Protein AF-A0A915YQA6-F1 (afdb_monomer_lite)

pLDDT: mean 93.84, std 4.45, range [71.19, 98.06]

Secondary structure (DSSP, 8-state):
-----HHHHHHHHHHHHHH-TT--EEEEES-GGG-EEEEE-HHHHHHH-HHHHHHHHTT-S-EETTEEEEEETTS-HHHHHHHHHHHHHS-----TT-HHHHHHHHHHHHHTT-HHHHTT-

Structure (mmCIF, N/CA/C/O backbone):
data_AF-A0A915YQA6-F1
#
_entry.id   AF-A0A915YQA6-F1
#
loop_
_atom_site.group_PDB
_atom_site.id
_atom_site.type_symbol
_atom_site.label_atom_id
_atom_site.label_alt_id
_atom_site.label_comp_id
_atom_site.label_asym_id
_atom_site.label_entity_id
_atom_site.label_seq_id
_atom_site.pdbx_PDB_ins_code
_atom_site.Cartn_x
_atom_site.Cartn_y
_atom_site.Cartn_z
_atom_site.occupancy
_atom_site.B_iso_or_equiv
_atom_site.auth_seq_id
_atom_site.auth_comp_id
_atom_site.auth_asym_id
_atom_site.auth_atom_id
_atom_site.pdbx_PDB_model_num
ATOM 1 N N . MET A 1 1 ? 32.734 -13.710 7.040 1.00 76.94 1 MET A N 1
ATOM 2 C CA . MET A 1 1 ? 32.091 -13.757 5.711 1.00 76.94 1 MET A CA 1
ATOM 3 C C . MET A 1 1 ? 30.591 -13.768 5.940 1.00 76.94 1 MET A C 1
ATOM 5 O O . MET A 1 1 ? 30.121 -14.625 6.676 1.00 76.94 1 MET A O 1
ATOM 9 N N . GLU A 1 2 ? 29.876 -12.783 5.409 1.00 90.75 2 GLU A N 1
ATOM 10 C CA . GLU A 1 2 ? 28.418 -12.673 5.537 1.00 90.75 2 GLU A CA 1
ATOM 11 C C . GLU A 1 2 ? 27.732 -13.578 4.501 1.00 90.75 2 GLU A C 1
ATOM 13 O O . GLU A 1 2 ? 28.167 -13.633 3.350 1.00 90.75 2 GLU A O 1
ATOM 18 N N . LYS A 1 3 ? 26.673 -14.291 4.901 1.00 94.50 3 LYS A N 1
ATOM 19 C CA . LYS A 1 3 ? 25.790 -15.035 3.990 1.00 94.50 3 LYS A CA 1
ATOM 20 C C . LYS A 1 3 ? 24.483 -14.261 3.843 1.00 94.50 3 LYS A C 1
ATOM 22 O O . LYS A 1 3 ? 23.914 -13.841 4.844 1.00 94.50 3 LYS A O 1
ATOM 27 N N . LYS A 1 4 ? 24.024 -14.078 2.606 1.00 95.19 4 LYS A N 1
ATOM 28 C CA . LYS A 1 4 ? 22.830 -13.291 2.271 1.00 95.19 4 LYS A CA 1
ATOM 29 C C . LYS A 1 4 ? 21.661 -14.225 1.961 1.00 95.19 4 LYS A C 1
ATOM 31 O O . LYS A 1 4 ? 21.805 -15.088 1.103 1.00 95.19 4 LYS A O 1
ATOM 36 N N . PHE A 1 5 ? 20.525 -14.001 2.619 1.00 95.06 5 PHE A N 1
ATOM 37 C CA . PHE A 1 5 ? 19.280 -14.777 2.482 1.00 95.06 5 PHE A CA 1
ATOM 38 C C . PHE A 1 5 ? 18.099 -13.871 2.093 1.00 95.06 5 PHE A C 1
ATOM 40 O O . PHE A 1 5 ? 16.986 -13.986 2.593 1.00 95.06 5 PHE A O 1
ATOM 47 N N . TRP A 1 6 ? 18.356 -12.882 1.233 1.00 94.12 6 TRP A N 1
ATOM 48 C CA . TRP A 1 6 ? 17.330 -11.931 0.794 1.00 94.12 6 TRP A CA 1
ATOM 49 C C . TRP A 1 6 ? 16.155 -12.580 0.055 1.00 94.12 6 TRP A C 1
ATOM 51 O O . TRP A 1 6 ? 15.027 -12.163 0.316 1.00 94.12 6 TRP A O 1
ATOM 61 N N . PRO A 1 7 ? 16.367 -13.579 -0.831 1.00 95.00 7 PRO A N 1
ATOM 62 C CA . PRO A 1 7 ? 15.257 -14.243 -1.506 1.00 95.00 7 PRO A CA 1
ATOM 63 C C . PRO A 1 7 ? 14.277 -14.899 -0.530 1.00 95.00 7 PRO A C 1
ATOM 65 O O . PRO A 1 7 ? 13.075 -14.791 -0.746 1.00 95.00 7 PRO A O 1
ATOM 68 N N . ASP A 1 8 ? 14.776 -15.503 0.553 1.00 96.56 8 ASP A N 1
ATOM 69 C CA . ASP A 1 8 ? 13.947 -16.147 1.577 1.00 96.56 8 ASP A CA 1
ATOM 70 C C . ASP A 1 8 ? 13.055 -15.120 2.293 1.00 96.56 8 ASP A C 1
ATOM 72 O O . ASP A 1 8 ? 11.842 -15.287 2.356 1.00 96.56 8 ASP A O 1
ATOM 76 N N . ILE A 1 9 ? 13.621 -13.981 2.717 1.00 95.12 9 ILE A N 1
ATOM 77 C CA . ILE A 1 9 ? 12.844 -12.895 3.346 1.00 95.12 9 ILE A CA 1
ATOM 78 C C . ILE A 1 9 ? 11.789 -12.330 2.384 1.00 95.12 9 ILE A C 1
ATOM 80 O O . ILE A 1 9 ? 10.658 -12.061 2.786 1.00 95.12 9 ILE A O 1
ATOM 84 N N . ILE A 1 10 ? 12.144 -12.129 1.111 1.00 95.50 10 ILE A N 1
ATOM 85 C CA . ILE A 1 10 ? 11.202 -11.638 0.095 1.00 95.50 10 ILE A CA 1
ATOM 86 C C . ILE A 1 10 ? 10.067 -12.647 -0.115 1.00 95.50 10 ILE A C 1
ATOM 88 O O . ILE A 1 10 ? 8.911 -12.245 -0.247 1.00 95.50 10 ILE A O 1
ATOM 92 N N . TYR A 1 11 ? 10.382 -13.942 -0.146 1.00 96.00 11 TYR A N 1
ATOM 93 C CA . TYR A 1 11 ? 9.391 -15.007 -0.259 1.00 96.00 11 TYR A CA 1
ATOM 94 C C . TYR A 1 11 ? 8.430 -15.004 0.935 1.00 96.00 11 TYR A C 1
ATOM 96 O O . TYR A 1 11 ? 7.217 -14.968 0.732 1.00 96.00 11 TYR A O 1
ATOM 104 N N . ASP A 1 12 ? 8.954 -14.935 2.159 1.00 96.00 12 ASP A N 1
ATOM 105 C CA . ASP A 1 12 ? 8.145 -14.911 3.382 1.00 96.00 12 ASP A CA 1
ATOM 106 C C . ASP A 1 12 ? 7.214 -13.689 3.435 1.00 96.00 12 ASP A C 1
ATOM 108 O O . ASP A 1 12 ? 6.045 -13.805 3.808 1.00 96.00 12 ASP A O 1
ATOM 112 N N . LEU A 1 13 ? 7.689 -12.513 3.010 1.00 96.25 13 LEU A N 1
ATOM 113 C CA . LEU A 1 13 ? 6.862 -11.304 2.928 1.00 96.25 13 LEU A CA 1
ATOM 114 C C . LEU A 1 13 ? 5.774 -11.416 1.852 1.00 96.25 13 LEU A C 1
ATOM 116 O O . LEU A 1 13 ? 4.635 -11.016 2.094 1.00 96.25 13 LEU A O 1
ATOM 120 N N . LYS A 1 14 ? 6.079 -11.973 0.676 1.00 95.19 14 LYS A N 1
ATOM 121 C CA . LYS A 1 14 ? 5.057 -12.232 -0.354 1.00 95.19 14 LYS A CA 1
ATOM 122 C C . LYS A 1 14 ? 3.993 -13.201 0.159 1.00 95.19 14 LYS A C 1
ATOM 124 O O . LYS A 1 14 ? 2.805 -12.912 0.036 1.00 95.19 14 LYS A O 1
ATOM 129 N N . LEU A 1 15 ? 4.410 -14.278 0.824 1.00 95.38 15 LEU A N 1
ATOM 130 C CA . LEU A 1 15 ? 3.497 -15.238 1.437 1.00 95.38 15 LEU A CA 1
ATOM 131 C C . LEU A 1 15 ? 2.628 -14.587 2.525 1.00 95.38 15 LEU A C 1
ATOM 133 O O . LEU A 1 15 ? 1.439 -14.882 2.627 1.00 95.38 15 LEU A O 1
ATOM 137 N N . LEU A 1 16 ? 3.183 -13.664 3.314 1.00 95.81 16 LEU A N 1
ATOM 138 C CA . LEU A 1 16 ? 2.426 -12.894 4.303 1.00 95.81 16 LEU A CA 1
ATOM 139 C C . LEU A 1 16 ? 1.328 -12.032 3.650 1.00 95.81 16 LEU A C 1
ATOM 141 O O . LEU A 1 16 ? 0.215 -11.957 4.172 1.00 95.81 16 LEU A O 1
ATOM 145 N N . LEU A 1 17 ? 1.613 -11.402 2.506 1.00 94.88 17 LEU A N 1
ATOM 146 C CA . LEU A 1 17 ? 0.614 -10.644 1.745 1.00 94.88 17 LEU A CA 1
ATOM 147 C C . LEU A 1 17 ? -0.507 -11.551 1.207 1.00 94.88 17 LEU A C 1
ATOM 149 O O . LEU A 1 17 ? -1.672 -11.166 1.266 1.00 94.88 17 LEU A O 1
ATOM 153 N N . GLU A 1 18 ? -0.163 -12.740 0.709 1.00 92.44 18 GLU A N 1
ATOM 154 C CA . GLU A 1 18 ? -1.109 -13.692 0.106 1.00 92.44 18 GLU A CA 1
ATOM 155 C C . GLU A 1 18 ? -1.986 -14.417 1.137 1.00 92.44 18 GLU A C 1
ATOM 157 O O . GLU A 1 18 ? -3.179 -14.612 0.913 1.00 92.44 18 GLU A O 1
ATOM 162 N N . THR A 1 19 ? -1.410 -14.815 2.272 1.00 92.56 19 THR A N 1
ATOM 163 C CA . THR A 1 19 ? -2.118 -15.582 3.315 1.00 92.56 19 THR A CA 1
ATOM 164 C C . THR A 1 19 ? -3.002 -14.712 4.208 1.00 92.56 19 THR A C 1
ATOM 166 O O . THR A 1 19 ? -3.938 -15.218 4.824 1.00 92.56 19 THR A O 1
ATOM 169 N N . GLY A 1 20 ? -2.722 -13.408 4.285 1.00 85.19 20 GLY A N 1
ATOM 170 C CA . GLY A 1 20 ? -3.569 -12.414 4.947 1.00 85.19 20 GLY A CA 1
ATOM 171 C C . GLY A 1 20 ? -3.641 -12.487 6.479 1.00 85.19 20 GLY A C 1
ATOM 172 O O . GLY A 1 20 ? -4.472 -11.819 7.097 1.00 85.19 20 GLY A O 1
ATOM 173 N N . GLY A 1 21 ? -2.785 -13.280 7.126 1.00 90.25 21 GLY A N 1
ATOM 174 C CA . GLY A 1 21 ? -2.762 -13.389 8.586 1.00 90.25 21 GLY A CA 1
ATOM 175 C C . GLY A 1 21 ? -2.342 -12.080 9.265 1.00 90.25 21 GLY A C 1
ATOM 176 O O . GLY A 1 21 ? -1.306 -11.527 8.932 1.00 90.25 21 GLY A O 1
ATOM 177 N N . ASN A 1 22 ? -3.101 -11.626 10.271 1.00 91.00 22 ASN A N 1
ATOM 178 C CA . ASN A 1 22 ? -2.825 -10.415 11.067 1.00 91.00 22 ASN A CA 1
ATOM 179 C C . ASN A 1 22 ? -2.827 -9.084 10.287 1.00 91.00 22 ASN A C 1
ATOM 181 O O . ASN A 1 22 ? -2.191 -8.119 10.712 1.00 91.00 22 ASN A O 1
ATOM 185 N N . GLN A 1 23 ? -3.573 -8.999 9.184 1.00 96.00 23 GLN A N 1
ATOM 186 C CA . GLN A 1 23 ? -3.774 -7.735 8.475 1.00 96.00 23 GLN A CA 1
ATOM 187 C C . GLN A 1 23 ? -4.596 -6.747 9.314 1.00 96.00 23 GLN A C 1
ATOM 189 O O . GLN A 1 23 ? -5.763 -6.988 9.645 1.00 96.00 23 GLN A O 1
ATOM 194 N N . ASP A 1 24 ? -3.98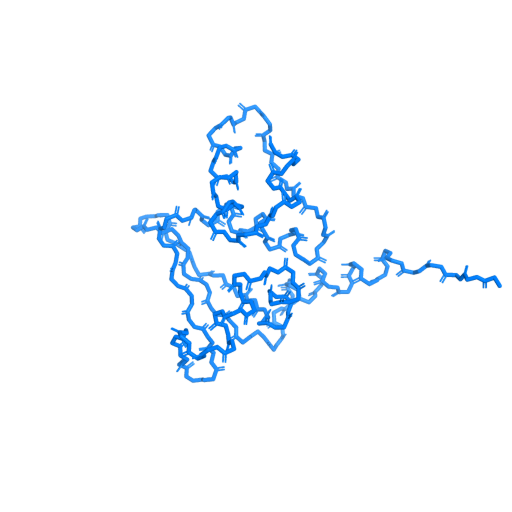3 -5.609 9.624 1.00 96.62 24 ASP A N 1
ATOM 195 C CA . ASP A 1 24 ? -4.530 -4.531 10.447 1.00 96.62 24 ASP A CA 1
ATOM 196 C C . ASP A 1 24 ? -4.844 -3.260 9.640 1.00 96.62 24 ASP A C 1
ATOM 198 O O . ASP A 1 24 ? -5.192 -2.232 10.218 1.00 96.62 24 ASP A O 1
ATOM 202 N N . VAL A 1 25 ? -4.758 -3.322 8.308 1.00 97.50 25 VAL A N 1
ATOM 203 C CA . VAL A 1 25 ? -5.115 -2.226 7.397 1.00 97.50 25 VAL A CA 1
ATOM 204 C C . VAL A 1 25 ? -6.105 -2.718 6.346 1.00 97.50 25 VAL A C 1
ATOM 206 O O . VAL A 1 25 ? -5.859 -3.724 5.679 1.00 97.50 25 VAL A O 1
ATOM 209 N N . LEU A 1 26 ? -7.194 -1.971 6.169 1.00 97.44 26 LEU A N 1
ATOM 210 C CA . LEU A 1 26 ? -8.117 -2.054 5.041 1.00 97.44 26 LEU A CA 1
ATOM 211 C C . LEU A 1 26 ? -7.920 -0.818 4.153 1.00 97.44 26 LEU A C 1
ATOM 213 O O . LEU A 1 26 ? -8.125 0.316 4.586 1.00 97.44 26 LEU A O 1
ATOM 217 N N . ILE A 1 27 ? -7.527 -1.043 2.905 1.00 97.75 27 ILE A N 1
ATOM 218 C CA . ILE A 1 27 ? -7.395 -0.029 1.861 1.00 97.75 27 ILE A CA 1
ATOM 219 C C . ILE A 1 27 ? -8.615 -0.124 0.952 1.00 97.75 27 ILE A C 1
ATOM 221 O O 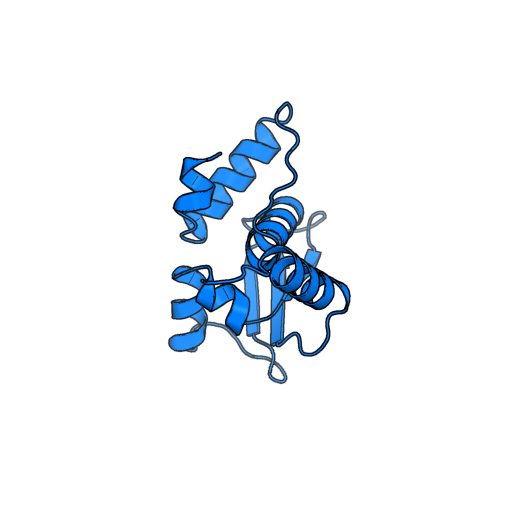. ILE A 1 27 ? -8.874 -1.156 0.340 1.00 97.75 27 ILE A O 1
ATOM 225 N N . GLN A 1 28 ? -9.336 0.979 0.837 1.00 97.56 28 GLN A N 1
ATOM 226 C CA . GLN A 1 28 ? -10.453 1.173 -0.072 1.00 97.56 28 GLN A CA 1
ATOM 227 C C . GLN A 1 28 ? -9.947 1.962 -1.283 1.00 97.56 28 GLN A C 1
ATOM 229 O O . GLN A 1 28 ? -9.808 3.188 -1.213 1.00 97.56 28 GLN A O 1
ATOM 234 N N . ALA A 1 29 ? -9.604 1.246 -2.355 1.00 97.75 29 ALA A N 1
ATOM 235 C CA . ALA A 1 29 ? -9.026 1.799 -3.578 1.00 97.75 29 ALA A CA 1
ATOM 236 C C . ALA A 1 29 ? -10.079 1.935 -4.683 1.00 97.75 29 ALA A C 1
ATOM 238 O O . ALA A 1 29 ? -11.009 1.130 -4.773 1.00 97.75 29 ALA A O 1
ATOM 239 N N . GLY A 1 30 ? -9.901 2.933 -5.545 1.00 96.38 30 GLY A N 1
ATOM 240 C CA . GLY A 1 30 ? -10.805 3.214 -6.653 1.00 96.38 30 GLY A CA 1
ATOM 241 C C . GLY A 1 30 ? -12.170 3.748 -6.215 1.00 96.38 30 GLY A C 1
ATOM 242 O O . GLY A 1 30 ? -12.450 3.994 -5.039 1.00 96.38 30 GLY A O 1
ATOM 243 N N . LYS A 1 31 ? -13.043 3.967 -7.198 1.00 93.62 31 LYS A N 1
ATOM 244 C CA . LYS A 1 31 ? -14.384 4.531 -6.996 1.00 93.62 31 LYS A CA 1
ATOM 245 C C . LYS A 1 31 ? -15.402 3.864 -7.910 1.00 93.62 31 LYS A C 1
ATOM 247 O O . LYS A 1 31 ? -15.066 3.411 -9.003 1.00 93.62 31 LYS A O 1
ATOM 252 N N . ASN A 1 32 ? -16.669 3.897 -7.503 1.00 93.25 32 ASN A N 1
ATOM 253 C CA . ASN A 1 32 ? -17.794 3.368 -8.279 1.00 93.25 32 ASN A CA 1
ATOM 254 C C . ASN A 1 32 ? -17.559 1.903 -8.698 1.00 93.25 32 ASN A C 1
ATOM 256 O O . ASN A 1 32 ? -17.343 1.050 -7.845 1.00 93.25 32 ASN A O 1
ATOM 260 N N . SER A 1 33 ? -17.594 1.612 -10.001 1.00 92.00 33 SER A N 1
ATOM 261 C CA . SER A 1 33 ? -17.421 0.267 -10.557 1.00 92.00 33 SER A CA 1
ATOM 262 C C . SER A 1 33 ? -15.998 -0.286 -10.452 1.00 92.00 33 SER A C 1
ATOM 264 O O . SER A 1 33 ? -15.829 -1.491 -10.581 1.00 92.00 33 SER A O 1
ATOM 266 N N . ASP A 1 34 ? -14.994 0.565 -10.226 1.00 93.25 34 ASP A N 1
ATOM 267 C CA . ASP A 1 34 ? -13.587 0.172 -10.043 1.00 93.25 34 ASP A CA 1
ATOM 268 C C . ASP A 1 34 ? -13.198 0.144 -8.554 1.00 93.25 34 ASP A C 1
ATOM 270 O O . ASP A 1 34 ? -12.034 0.230 -8.191 1.00 93.25 34 ASP A O 1
ATOM 274 N N . TYR A 1 35 ? -14.173 0.104 -7.647 1.00 96.69 35 TYR A N 1
ATOM 275 C CA . TYR A 1 35 ? -13.896 0.026 -6.218 1.00 96.69 35 TYR A CA 1
ATOM 276 C C . TYR A 1 35 ? -13.390 -1.366 -5.823 1.00 96.69 35 TYR A C 1
ATOM 278 O O . TYR A 1 35 ? -13.976 -2.384 -6.205 1.00 96.69 35 TYR A O 1
ATOM 286 N N . LYS A 1 36 ? -12.346 -1.418 -4.990 1.00 98.06 36 LYS A N 1
ATOM 287 C CA . LYS A 1 36 ? -11.865 -2.665 -4.391 1.00 98.06 36 LYS A CA 1
ATOM 288 C C . LYS A 1 36 ? -11.312 -2.456 -2.988 1.00 98.06 36 LYS A C 1
ATOM 290 O O . LYS A 1 36 ? -10.606 -1.487 -2.712 1.00 98.06 36 LYS A O 1
ATOM 295 N N . GLU A 1 37 ? -11.575 -3.438 -2.136 1.00 97.50 37 GLU A N 1
ATOM 296 C CA . GLU A 1 37 ? -10.947 -3.569 -0.828 1.00 97.50 37 GLU A CA 1
ATOM 297 C C . GLU A 1 37 ? -9.673 -4.414 -0.923 1.00 97.50 37 GLU A C 1
ATOM 299 O O . GLU A 1 37 ? -9.662 -5.502 -1.506 1.00 97.50 37 GLU A O 1
ATOM 304 N N . LEU A 1 38 ? -8.585 -3.895 -0.361 1.00 97.38 38 LEU A N 1
ATOM 305 C CA . LEU A 1 38 ? -7.288 -4.553 -0.263 1.00 97.38 38 LEU A CA 1
ATOM 306 C C . LEU A 1 38 ? -6.847 -4.552 1.198 1.00 97.38 38 LEU A C 1
ATOM 308 O O . LEU A 1 38 ? -7.079 -3.586 1.921 1.00 97.38 38 LEU A O 1
ATOM 312 N N . TYR A 1 39 ? -6.175 -5.612 1.625 1.00 97.12 39 TYR A N 1
ATOM 313 C CA . TYR A 1 39 ? -5.739 -5.758 3.009 1.00 97.12 39 TYR A CA 1
ATOM 314 C C . TYR A 1 39 ? -4.214 -5.773 3.101 1.00 97.12 39 TYR A C 1
ATOM 316 O O . TYR A 1 39 ? -3.526 -6.278 2.211 1.00 97.12 39 TYR A O 1
ATOM 324 N N . ALA A 1 40 ? -3.676 -5.184 4.167 1.00 97.81 40 ALA A N 1
ATOM 325 C CA . ALA A 1 40 ? -2.238 -5.026 4.359 1.00 97.81 40 ALA A CA 1
ATOM 326 C C . ALA A 1 40 ? -1.863 -4.923 5.847 1.00 97.81 40 ALA A C 1
ATOM 328 O O . ALA A 1 40 ? -2.720 -4.973 6.729 1.00 97.81 40 ALA A O 1
ATOM 329 N N . HIS A 1 41 ? -0.563 -4.767 6.100 1.00 97.56 41 HIS A N 1
ATOM 330 C CA . HIS A 1 41 ? 0.036 -4.639 7.423 1.00 97.56 41 HIS A CA 1
ATOM 331 C C . HIS A 1 41 ? 0.618 -3.235 7.601 1.00 97.56 41 HIS A C 1
ATOM 333 O O . HIS A 1 41 ? 1.511 -2.832 6.846 1.00 97.56 41 HIS A O 1
ATOM 339 N N . SER A 1 42 ? 0.159 -2.508 8.615 1.00 96.25 42 SER A N 1
ATOM 340 C CA . SER A 1 42 ? 0.553 -1.123 8.904 1.00 96.25 42 SER A CA 1
ATOM 341 C C . SER A 1 42 ? 2.067 -0.978 9.065 1.00 96.25 42 SER A C 1
ATOM 343 O O . SER A 1 42 ? 2.667 -0.058 8.510 1.00 96.25 42 SER A O 1
ATOM 345 N N . LEU A 1 43 ? 2.704 -1.944 9.735 1.00 96.12 43 LEU A N 1
ATOM 346 C CA . LEU A 1 43 ? 4.152 -1.985 9.940 1.00 96.12 43 LEU A CA 1
ATOM 347 C C . LEU A 1 43 ? 4.926 -2.069 8.622 1.00 96.12 43 LEU A C 1
ATOM 349 O O . LEU A 1 43 ? 5.922 -1.369 8.454 1.00 96.12 43 LEU A O 1
ATOM 353 N N . ILE A 1 44 ? 4.468 -2.884 7.668 1.00 97.19 44 ILE A N 1
ATOM 354 C CA . ILE A 1 44 ? 5.118 -2.990 6.356 1.00 97.19 44 ILE A CA 1
ATOM 355 C C . ILE A 1 44 ? 4.931 -1.685 5.585 1.00 97.19 44 ILE A C 1
ATOM 357 O O . ILE A 1 44 ? 5.910 -1.115 5.108 1.00 97.19 44 ILE A O 1
ATOM 361 N N . LEU A 1 45 ? 3.702 -1.169 5.518 1.00 97.44 45 LEU A N 1
ATOM 362 C CA . LEU A 1 45 ? 3.405 0.085 4.825 1.00 97.44 45 LEU A CA 1
ATOM 363 C C . LEU A 1 45 ? 4.238 1.258 5.385 1.00 97.44 45 LEU A C 1
ATOM 365 O O . LEU A 1 45 ? 4.913 1.946 4.621 1.00 97.44 45 LEU A O 1
ATOM 369 N N . GLY A 1 46 ? 4.277 1.440 6.709 1.00 96.50 46 GLY A N 1
ATOM 370 C CA . GLY A 1 46 ? 5.035 2.517 7.361 1.00 96.50 46 GLY A CA 1
ATOM 371 C C . GLY A 1 46 ? 6.558 2.351 7.277 1.00 96.50 46 GLY A C 1
ATOM 372 O O . GLY A 1 46 ? 7.300 3.331 7.180 1.00 96.50 46 GLY A O 1
ATOM 373 N N . CYS A 1 47 ? 7.066 1.117 7.239 1.00 95.75 47 CYS A N 1
ATOM 374 C CA . CYS A 1 47 ? 8.484 0.874 6.966 1.00 95.75 47 CYS A CA 1
ATOM 375 C C . CYS A 1 47 ? 8.886 1.283 5.543 1.00 95.75 47 CYS A C 1
ATOM 377 O O . CYS A 1 47 ? 10.042 1.649 5.318 1.00 95.75 47 CYS A O 1
ATOM 379 N N . ARG A 1 48 ? 7.960 1.207 4.583 1.00 95.88 48 ARG A N 1
ATOM 380 C CA . ARG A 1 48 ? 8.246 1.360 3.150 1.00 95.88 48 ARG A CA 1
ATOM 381 C C . ARG A 1 48 ? 7.811 2.709 2.563 1.00 95.88 48 ARG A C 1
ATOM 383 O O . ARG A 1 48 ? 8.220 3.008 1.444 1.00 95.88 48 ARG A O 1
ATOM 390 N N . SER A 1 49 ? 7.053 3.517 3.304 1.00 96.56 49 SER A N 1
ATOM 391 C CA . SER A 1 49 ? 6.536 4.824 2.879 1.00 96.56 49 SER A CA 1
ATOM 392 C C . SER A 1 49 ? 6.433 5.784 4.064 1.00 96.56 49 SER A C 1
ATOM 394 O O . SER A 1 49 ? 5.885 5.430 5.113 1.00 96.56 49 SER A O 1
ATOM 396 N N . GLN A 1 50 ? 6.955 6.999 3.889 1.00 94.88 50 GLN A N 1
ATOM 397 C CA . GLN A 1 50 ? 6.884 8.048 4.904 1.00 94.88 50 GLN A CA 1
ATOM 398 C C . GLN A 1 50 ? 5.438 8.531 5.094 1.00 94.88 50 GLN A C 1
ATOM 400 O O . GLN A 1 50 ? 4.964 8.530 6.227 1.00 94.88 50 GLN A O 1
ATOM 405 N N . TYR A 1 51 ? 4.702 8.749 4.000 1.00 95.44 51 TYR A N 1
ATOM 406 C CA . TYR A 1 51 ? 3.252 8.967 4.008 1.00 95.44 51 TYR A CA 1
ATOM 407 C C . TYR A 1 51 ? 2.505 8.012 4.953 1.00 95.44 51 TYR A C 1
ATOM 409 O O . TYR A 1 51 ? 1.802 8.454 5.861 1.00 95.44 51 TYR A O 1
ATOM 417 N N . PHE A 1 52 ? 2.676 6.691 4.792 1.00 96.38 52 PHE A N 1
ATOM 418 C CA . PHE A 1 52 ? 1.974 5.727 5.648 1.00 96.38 52 PHE A CA 1
ATOM 419 C C . PHE A 1 52 ? 2.473 5.763 7.095 1.00 96.38 52 PHE A C 1
ATOM 421 O O . PHE A 1 52 ? 1.670 5.654 8.020 1.00 96.38 52 PHE A O 1
ATOM 428 N N . ARG A 1 53 ? 3.781 5.942 7.312 1.00 95.12 53 ARG A N 1
ATOM 429 C CA . ARG A 1 53 ? 4.356 6.071 8.659 1.00 95.12 53 ARG A CA 1
ATOM 430 C C . ARG A 1 53 ? 3.717 7.223 9.426 1.00 95.12 53 ARG A C 1
ATOM 432 O O . ARG A 1 53 ? 3.307 7.030 10.573 1.00 95.12 53 ARG A O 1
ATOM 439 N N . ASP A 1 54 ? 3.614 8.387 8.799 1.00 94.06 54 ASP A N 1
ATOM 440 C CA . ASP A 1 54 ? 3.044 9.581 9.417 1.00 94.06 54 ASP A CA 1
ATOM 441 C C . ASP A 1 54 ? 1.542 9.421 9.632 1.00 94.06 54 ASP A C 1
ATOM 443 O O . ASP A 1 54 ? 1.032 9.709 10.719 1.00 94.06 54 ASP A O 1
ATOM 447 N N . ALA A 1 55 ? 0.846 8.855 8.646 1.00 93.12 55 ALA A N 1
ATOM 448 C CA . ALA A 1 55 ? -0.589 8.635 8.723 1.00 93.12 55 ALA A CA 1
ATOM 449 C C . ALA A 1 55 ? -0.989 7.669 9.861 1.00 93.12 55 ALA A C 1
ATOM 451 O O . ALA A 1 55 ? -2.001 7.885 10.533 1.00 93.12 55 ALA A O 1
ATOM 452 N N . PHE A 1 56 ? -0.180 6.643 10.150 1.00 93.50 56 PHE A N 1
ATOM 453 C CA . PHE A 1 56 ? -0.417 5.768 11.307 1.00 93.50 56 PHE A CA 1
ATOM 454 C C . PHE A 1 56 ? 0.022 6.382 12.641 1.00 93.50 56 PHE A C 1
ATOM 456 O O . PHE A 1 56 ? -0.604 6.107 13.663 1.00 93.50 56 PHE A O 1
ATOM 463 N N . SER A 1 57 ? 1.076 7.203 12.654 1.00 86.75 57 SER A N 1
ATOM 464 C CA . SER A 1 57 ? 1.654 7.746 13.896 1.00 86.75 57 SER A CA 1
ATOM 465 C C . SER A 1 57 ? 0.826 8.880 14.498 1.00 86.75 57 SER A C 1
ATOM 467 O O . SER A 1 57 ? 0.742 9.009 15.717 1.00 86.75 57 SER A O 1
ATOM 469 N N . ILE A 1 58 ? 0.200 9.702 13.657 1.00 79.62 58 ILE A N 1
ATOM 470 C CA . ILE A 1 58 ? -0.563 10.882 14.095 1.00 79.62 58 ILE A CA 1
ATOM 471 C C . ILE A 1 58 ? -2.001 10.493 14.509 1.00 79.62 58 ILE A C 1
ATOM 473 O O . ILE A 1 58 ? -2.783 11.346 14.920 1.00 79.62 58 ILE A O 1
ATOM 477 N N . ASN A 1 59 ? -2.368 9.202 14.430 1.00 71.19 59 ASN A N 1
ATOM 478 C CA . ASN A 1 59 ? -3.756 8.723 14.529 1.00 71.19 59 ASN A CA 1
ATOM 479 C C . ASN A 1 59 ? -4.707 9.502 13.598 1.00 71.19 59 ASN A C 1
ATOM 481 O O . ASN A 1 59 ? -5.882 9.690 13.910 1.00 71.19 59 ASN A O 1
ATOM 485 N N . SER A 1 60 ? -4.197 9.979 12.458 1.00 77.25 60 SER A N 1
ATOM 486 C CA . SER A 1 60 ? -4.987 10.720 11.471 1.00 77.25 60 SER A CA 1
ATOM 487 C C . SER A 1 60 ? -5.859 9.796 10.620 1.00 77.25 60 SER A C 1
ATOM 489 O O . SER A 1 60 ? -6.812 10.257 9.994 1.00 77.25 60 SER A O 1
ATOM 491 N N . ILE A 1 61 ? -5.556 8.494 10.614 1.00 87.25 61 ILE A N 1
ATOM 492 C CA . ILE A 1 61 ? -6.351 7.465 9.950 1.00 87.25 61 ILE A CA 1
ATOM 493 C C . ILE A 1 61 ? -7.397 6.889 10.911 1.00 87.25 61 ILE A C 1
ATOM 495 O O . ILE A 1 61 ? -7.095 6.499 12.039 1.00 87.25 61 ILE A O 1
ATOM 499 N N . GLU A 1 62 ? -8.627 6.783 10.410 1.00 91.44 62 GLU A N 1
ATOM 500 C CA . GLU A 1 62 ? -9.749 6.122 11.074 1.00 91.44 62 GLU A CA 1
ATOM 501 C C . GLU A 1 62 ? -9.405 4.666 11.428 1.00 91.44 62 GLU A C 1
ATOM 503 O O . GLU A 1 62 ? -8.866 3.924 10.605 1.00 91.44 62 GLU A O 1
ATOM 508 N N . LYS A 1 63 ? -9.744 4.240 12.650 1.00 93.44 63 LYS A N 1
ATOM 509 C CA . LYS A 1 63 ? -9.554 2.861 13.109 1.00 93.44 63 LYS A CA 1
ATOM 510 C C . LYS A 1 63 ? -10.891 2.270 13.549 1.00 93.44 63 LYS A C 1
ATOM 512 O O . LYS A 1 63 ? -11.470 2.743 14.523 1.00 93.44 63 LYS A O 1
ATOM 517 N N . ILE A 1 64 ? -11.362 1.239 12.849 1.00 93.25 64 ILE A N 1
ATOM 518 C CA . ILE A 1 64 ? -12.620 0.527 13.135 1.00 93.25 64 ILE A CA 1
ATOM 519 C C . ILE A 1 64 ? -12.269 -0.906 13.523 1.00 93.25 64 ILE A C 1
ATOM 521 O O . ILE A 1 64 ? -11.507 -1.563 12.816 1.00 93.25 64 ILE A O 1
ATOM 525 N N . ASP A 1 65 ? -12.767 -1.372 14.670 1.00 91.25 65 ASP A N 1
ATOM 526 C CA . ASP A 1 65 ? -12.528 -2.729 15.190 1.00 91.25 65 ASP A CA 1
ATOM 527 C C . ASP A 1 65 ? -11.045 -3.141 15.190 1.00 91.25 65 ASP A C 1
ATOM 529 O O . ASP A 1 65 ? -10.669 -4.275 14.898 1.00 91.25 65 ASP A O 1
ATOM 533 N N . GLY A 1 66 ? -10.167 -2.182 15.498 1.00 89.19 66 GLY A N 1
ATOM 534 C CA . GLY A 1 66 ? -8.724 -2.406 15.549 1.00 89.19 66 GLY A CA 1
ATOM 535 C C . GLY A 1 66 ? -8.003 -2.369 14.195 1.00 89.19 66 GLY A C 1
ATOM 536 O O . GLY A 1 66 ? -6.780 -2.503 14.195 1.00 89.19 66 GLY A O 1
ATOM 537 N N . LYS A 1 67 ? -8.695 -2.117 13.076 1.00 94.25 67 LYS A N 1
ATOM 538 C CA . LYS A 1 67 ? -8.106 -1.985 11.732 1.00 94.25 67 LYS A CA 1
ATOM 539 C C . LYS A 1 67 ? -8.090 -0.541 11.242 1.00 94.25 67 LYS A C 1
ATOM 541 O O . LYS A 1 67 ? -9.089 0.163 11.366 1.00 94.25 67 LYS A O 1
ATOM 546 N N . TYR A 1 68 ? -6.975 -0.107 10.665 1.00 96.62 68 TYR A N 1
ATOM 547 C CA . TYR A 1 68 ? -6.856 1.189 9.996 1.00 96.62 68 TYR A CA 1
ATOM 548 C C . TYR A 1 68 ? -7.628 1.188 8.674 1.00 96.62 68 TYR A C 1
ATOM 550 O O . TYR A 1 68 ? -7.504 0.242 7.896 1.00 96.62 68 TYR A O 1
ATOM 558 N N . ILE A 1 69 ? -8.380 2.253 8.401 1.00 96.81 69 ILE A N 1
ATOM 559 C CA . ILE A 1 69 ? -9.194 2.407 7.192 1.00 96.81 69 ILE A CA 1
ATOM 560 C C . ILE A 1 69 ? -8.605 3.504 6.307 1.00 96.81 69 ILE A C 1
ATOM 562 O O . ILE A 1 69 ? -8.705 4.692 6.605 1.00 96.81 69 ILE A O 1
ATOM 566 N N . ILE A 1 70 ? -8.010 3.110 5.186 1.00 96.00 70 ILE A N 1
ATOM 567 C CA . ILE A 1 70 ? -7.375 4.021 4.233 1.00 96.00 70 ILE A CA 1
ATOM 568 C C . ILE A 1 70 ? -8.274 4.164 3.012 1.00 96.00 70 ILE A C 1
ATOM 570 O O . ILE A 1 70 ? -8.516 3.192 2.305 1.00 96.00 70 ILE A O 1
ATOM 574 N N . LYS A 1 71 ? -8.750 5.380 2.740 1.00 95.56 71 LYS A N 1
ATOM 575 C CA . LYS A 1 71 ? -9.637 5.674 1.604 1.00 95.56 71 LYS A CA 1
ATOM 576 C C . LYS A 1 71 ? -8.849 6.397 0.521 1.00 95.56 71 LYS A C 1
ATOM 578 O O . LYS A 1 71 ? -8.392 7.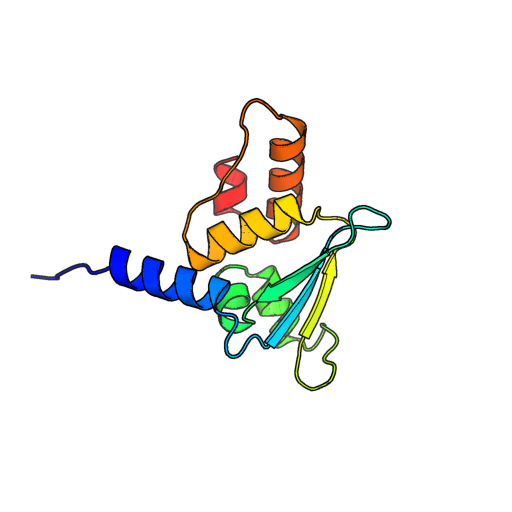514 0.748 1.00 95.56 71 LYS A O 1
ATOM 583 N N . ARG A 1 72 ? -8.688 5.764 -0.642 1.00 96.06 72 ARG A N 1
ATOM 584 C CA . ARG A 1 72 ? -7.948 6.299 -1.795 1.00 96.06 72 ARG A CA 1
ATOM 585 C C . ARG A 1 72 ? -8.744 6.125 -3.088 1.00 96.06 72 ARG A C 1
ATOM 587 O O . ARG A 1 72 ? -8.387 5.303 -3.933 1.00 96.06 72 ARG A O 1
ATOM 594 N N . PRO A 1 73 ? -9.835 6.896 -3.253 1.00 96.00 73 PRO A N 1
ATOM 595 C CA . PRO A 1 73 ? -10.659 6.847 -4.461 1.00 96.00 73 PRO A CA 1
ATOM 596 C C . PRO A 1 73 ? -9.942 7.383 -5.711 1.00 96.00 73 PRO A C 1
ATOM 598 O O . PRO A 1 73 ? -10.452 7.251 -6.823 1.00 96.00 73 PRO A O 1
ATOM 601 N N . ASP A 1 74 ? -8.792 8.025 -5.517 1.00 95.19 74 ASP A N 1
ATOM 602 C CA . ASP A 1 74 ? -7.912 8.604 -6.526 1.00 95.19 74 ASP A CA 1
ATOM 603 C C . ASP A 1 74 ? -6.887 7.608 -7.098 1.00 95.19 74 ASP A C 1
ATOM 605 O O . ASP A 1 74 ? -6.373 7.842 -8.188 1.00 95.19 74 ASP A O 1
ATOM 609 N N . ILE A 1 75 ? -6.621 6.486 -6.416 1.00 96.81 75 ILE A N 1
ATOM 610 C CA . ILE A 1 75 ? -5.722 5.433 -6.911 1.00 96.81 75 ILE A CA 1
ATOM 611 C C . ILE A 1 75 ? -6.546 4.213 -7.323 1.00 96.81 75 ILE A C 1
ATOM 613 O O . ILE A 1 75 ? -7.345 3.704 -6.538 1.00 96.81 75 ILE A O 1
ATOM 617 N N . SER A 1 76 ? -6.300 3.697 -8.530 1.00 95.12 76 SER A N 1
ATOM 618 C CA . SER A 1 76 ? -6.937 2.463 -9.004 1.00 95.12 76 SER A CA 1
ATOM 619 C C . SER A 1 76 ? -6.549 1.244 -8.144 1.00 95.12 76 SER A C 1
ATOM 621 O O . SER A 1 76 ? -5.411 1.153 -7.661 1.00 95.12 76 SER A O 1
ATOM 623 N N . PRO A 1 77 ? -7.425 0.233 -7.994 1.00 95.88 77 PRO A N 1
ATOM 624 C CA . PRO A 1 77 ? -7.067 -1.018 -7.329 1.00 95.88 77 PRO A CA 1
ATOM 625 C C . PRO A 1 77 ? -5.845 -1.703 -7.932 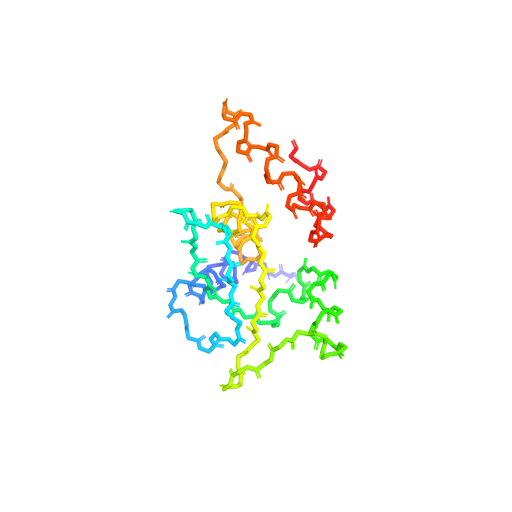1.00 95.88 77 PRO A C 1
ATOM 627 O O . PRO A 1 77 ? -5.076 -2.349 -7.216 1.00 95.88 77 PRO A O 1
ATOM 630 N N . ARG A 1 78 ? -5.663 -1.575 -9.250 1.00 94.69 78 ARG A N 1
ATOM 631 C CA . ARG A 1 78 ? -4.526 -2.147 -9.966 1.00 94.69 78 ARG A CA 1
ATOM 632 C C . ARG A 1 78 ? -3.219 -1.486 -9.538 1.00 94.69 78 ARG A C 1
ATOM 634 O O . ARG A 1 78 ? -2.308 -2.191 -9.105 1.00 94.69 78 ARG A O 1
ATOM 641 N N . SER A 1 79 ? -3.158 -0.154 -9.551 1.00 95.56 79 SER A N 1
ATOM 642 C CA . SER A 1 79 ? -1.988 0.602 -9.087 1.00 95.56 79 SER A CA 1
ATOM 643 C C . SER A 1 79 ? -1.677 0.300 -7.618 1.00 95.56 79 SER A C 1
ATOM 645 O O . SER A 1 79 ? -0.522 0.059 -7.275 1.00 95.56 79 SER A O 1
ATOM 647 N N . PHE A 1 80 ? -2.694 0.214 -6.754 1.00 96.75 80 PHE A N 1
ATOM 648 C CA . PHE A 1 80 ? -2.485 -0.160 -5.352 1.00 96.75 80 PHE A CA 1
ATOM 649 C C . PHE A 1 80 ? -1.963 -1.590 -5.183 1.00 96.75 80 PHE A C 1
ATOM 651 O O . PHE A 1 80 ? -1.067 -1.817 -4.373 1.00 96.75 80 PHE A O 1
ATOM 658 N N . SER A 1 81 ? -2.476 -2.550 -5.956 1.00 95.88 81 SER A N 1
ATOM 659 C CA . SER A 1 81 ? -1.983 -3.936 -5.937 1.00 95.88 81 SER A CA 1
ATOM 660 C C . SER A 1 81 ? -0.503 -3.992 -6.323 1.00 95.88 81 SER A C 1
ATOM 662 O O . SER A 1 81 ? 0.291 -4.641 -5.646 1.00 95.88 81 SER A O 1
ATOM 664 N N . ASN A 1 82 ? -0.114 -3.230 -7.345 1.00 95.75 82 ASN A N 1
ATOM 665 C CA . ASN A 1 82 ? 1.274 -3.073 -7.775 1.00 95.75 82 ASN A CA 1
ATOM 666 C C . ASN A 1 82 ? 2.165 -2.445 -6.690 1.00 95.75 82 ASN A C 1
ATOM 668 O O . ASN A 1 82 ? 3.273 -2.925 -6.447 1.00 95.75 82 ASN A O 1
ATOM 672 N N . ILE A 1 83 ? 1.671 -1.433 -5.973 1.00 97.31 83 ILE A N 1
ATOM 673 C CA . ILE A 1 83 ? 2.366 -0.840 -4.820 1.00 97.31 83 ILE A CA 1
ATOM 674 C C . ILE A 1 83 ? 2.528 -1.852 -3.676 1.00 97.31 83 ILE A C 1
ATOM 676 O O . ILE A 1 83 ? 3.588 -1.908 -3.050 1.00 97.31 83 ILE A O 1
ATOM 680 N N . LEU A 1 84 ? 1.525 -2.692 -3.407 1.00 97.38 84 LEU A N 1
ATOM 681 C CA . LEU A 1 84 ? 1.654 -3.764 -2.417 1.00 97.38 84 LEU A CA 1
ATOM 682 C C . LEU A 1 84 ? 2.706 -4.792 -2.862 1.00 97.38 84 LEU A C 1
ATOM 684 O O . LEU A 1 84 ? 3.594 -5.128 -2.080 1.00 97.38 84 LEU A O 1
ATOM 688 N N . CYS A 1 85 ? 2.712 -5.216 -4.128 1.00 96.19 85 CYS A N 1
ATOM 689 C CA . CYS A 1 85 ? 3.785 -6.065 -4.658 1.00 96.19 85 CYS A CA 1
ATOM 690 C C . CYS A 1 85 ? 5.172 -5.417 -4.496 1.00 96.19 85 CYS A C 1
ATOM 692 O O . CYS A 1 85 ? 6.130 -6.100 -4.126 1.00 96.19 85 CYS A O 1
ATOM 694 N N . TYR A 1 86 ? 5.281 -4.099 -4.681 1.00 97.06 86 TYR A N 1
ATOM 695 C CA . TYR A 1 86 ? 6.520 -3.356 -4.452 1.00 97.06 86 TYR A CA 1
ATOM 696 C C . TYR A 1 86 ? 6.942 -3.348 -2.975 1.00 97.06 86 TYR A C 1
ATOM 698 O O . TYR A 1 86 ? 8.123 -3.520 -2.657 1.00 97.06 86 TYR A O 1
ATOM 706 N N . PHE A 1 87 ? 5.998 -3.172 -2.052 1.00 97.38 87 PHE A N 1
ATOM 707 C CA . PHE A 1 87 ? 6.293 -3.127 -0.621 1.00 97.38 87 PHE A CA 1
ATOM 708 C C . PHE A 1 87 ? 6.757 -4.458 -0.047 1.00 97.38 87 PHE A C 1
ATOM 710 O O . PHE A 1 87 ? 7.726 -4.459 0.714 1.00 97.38 87 PHE A O 1
ATOM 717 N N . TYR A 1 88 ? 6.104 -5.557 -0.421 1.00 96.94 88 TYR A N 1
ATOM 718 C CA . TYR A 1 88 ? 6.408 -6.889 0.113 1.00 96.94 88 TYR A CA 1
ATOM 719 C C . TYR A 1 88 ? 7.461 -7.624 -0.715 1.00 96.94 88 TYR A C 1
ATOM 721 O O . TYR A 1 88 ? 8.247 -8.396 -0.178 1.00 96.94 88 TYR A O 1
ATOM 729 N N . GLY A 1 89 ? 7.481 -7.385 -2.026 1.00 95.12 89 GLY A N 1
ATOM 730 C CA . GLY A 1 89 ? 8.270 -8.158 -2.977 1.00 95.12 89 GLY A CA 1
ATOM 731 C C . GLY A 1 89 ? 9.419 -7.411 -3.641 1.00 95.12 89 GLY A C 1
ATOM 732 O O . GLY A 1 89 ? 10.248 -8.053 -4.280 1.00 95.12 89 GLY A O 1
ATOM 733 N N . GLY A 1 90 ? 9.455 -6.078 -3.542 1.00 93.56 90 GLY A N 1
ATOM 734 C CA . GLY A 1 90 ? 10.405 -5.247 -4.287 1.00 93.56 90 GLY A CA 1
ATOM 735 C C . GLY A 1 90 ? 10.192 -5.269 -5.804 1.00 93.56 90 GLY A C 1
ATOM 736 O O . GLY A 1 90 ? 11.095 -4.890 -6.541 1.00 93.56 90 GLY A O 1
ATOM 737 N N . THR A 1 91 ? 9.026 -5.721 -6.276 1.00 91.62 91 THR A N 1
ATOM 738 C CA . THR A 1 91 ? 8.715 -5.908 -7.701 1.00 91.62 91 THR A CA 1
ATOM 739 C C . THR A 1 91 ? 7.392 -5.257 -8.061 1.00 91.62 91 THR A C 1
ATOM 741 O O . THR A 1 91 ? 6.463 -5.276 -7.257 1.00 91.62 91 THR A O 1
ATOM 744 N N . VAL A 1 92 ? 7.283 -4.769 -9.292 1.00 91.62 92 VAL A N 1
ATOM 745 C CA . VAL A 1 92 ? 6.051 -4.219 -9.863 1.00 91.62 92 VAL A CA 1
ATOM 746 C C . VAL A 1 92 ? 5.743 -4.954 -11.161 1.00 91.62 92 VAL A C 1
ATOM 748 O O . VAL A 1 92 ? 6.667 -5.300 -11.892 1.00 91.62 92 VAL A O 1
ATOM 751 N N . ILE A 1 93 ? 4.463 -5.220 -11.423 1.00 85.12 93 ILE A N 1
ATOM 752 C CA . ILE A 1 93 ? 4.000 -5.841 -12.667 1.00 85.12 93 ILE A CA 1
ATOM 753 C C . ILE A 1 93 ? 3.216 -4.785 -13.446 1.00 85.12 93 ILE A C 1
ATOM 755 O O . ILE A 1 93 ? 2.073 -4.485 -13.105 1.00 85.12 93 ILE A O 1
ATOM 759 N N . LEU A 1 94 ? 3.847 -4.215 -14.466 1.00 85.88 94 LEU A N 1
ATOM 760 C CA . LEU A 1 94 ? 3.277 -3.200 -15.351 1.00 85.88 94 LEU A CA 1
ATOM 761 C C . LEU A 1 94 ? 3.242 -3.734 -16.776 1.00 85.88 94 LEU A C 1
ATOM 763 O O . LEU A 1 94 ? 4.184 -4.413 -17.191 1.00 85.88 94 LEU A O 1
ATOM 767 N N . ASP A 1 95 ? 2.190 -3.401 -17.511 1.00 87.19 95 ASP A N 1
ATOM 768 C CA . ASP A 1 95 ? 2.238 -3.415 -18.966 1.00 87.19 95 ASP A CA 1
ATOM 769 C C . ASP A 1 95 ? 2.857 -2.091 -19.444 1.00 87.19 95 ASP A C 1
ATOM 771 O O . ASP A 1 95 ? 2.239 -1.032 -19.350 1.00 87.19 95 ASP A O 1
ATOM 775 N N . GLU A 1 96 ? 4.110 -2.127 -19.903 1.00 83.75 96 GLU A N 1
ATOM 776 C CA . GLU A 1 96 ? 4.827 -0.923 -20.357 1.00 83.75 96 GLU A CA 1
ATOM 777 C C . GLU A 1 96 ? 4.225 -0.321 -21.638 1.00 83.75 96 GLU A C 1
ATOM 779 O O . GLU A 1 96 ? 4.452 0.856 -21.929 1.00 83.75 96 GLU A O 1
ATOM 784 N N . GLU A 1 97 ? 3.439 -1.094 -22.394 1.00 90.81 97 GLU A N 1
ATOM 785 C CA . GLU A 1 97 ? 2.717 -0.591 -23.565 1.00 90.81 97 GLU A CA 1
ATOM 786 C C . GLU A 1 97 ? 1.425 0.146 -23.161 1.00 90.81 97 GLU A C 1
ATOM 788 O O . GLU A 1 97 ? 0.944 1.011 -23.903 1.00 90.81 97 GLU A O 1
ATOM 793 N N . ASP A 1 98 ? 0.898 -0.113 -21.957 1.00 92.56 98 ASP A N 1
ATOM 794 C CA . ASP A 1 98 ? -0.219 0.628 -21.374 1.00 92.56 98 ASP A CA 1
ATOM 795 C C . ASP A 1 98 ? 0.276 1.897 -20.660 1.00 92.56 98 ASP A C 1
ATOM 797 O O . ASP A 1 98 ? 0.422 1.979 -19.435 1.00 92.56 98 ASP A O 1
ATOM 801 N N . GLY A 1 99 ? 0.488 2.952 -21.449 1.00 92.94 99 GLY A N 1
ATOM 802 C CA . GLY A 1 99 ? 0.912 4.255 -20.930 1.00 92.94 99 GLY A CA 1
ATOM 803 C C . GLY A 1 99 ? -0.039 4.865 -19.886 1.00 92.94 99 GLY A C 1
ATOM 804 O O . GLY A 1 99 ? 0.385 5.711 -19.094 1.00 92.94 99 GLY A O 1
ATOM 805 N N . VAL A 1 100 ? -1.309 4.445 -19.842 1.00 92.50 100 VAL A N 1
ATOM 806 C CA . VAL A 1 100 ? -2.263 4.894 -18.819 1.00 92.50 100 VAL A CA 1
ATOM 807 C C . VAL A 1 100 ? -2.003 4.171 -17.497 1.00 92.50 100 VAL A C 1
ATOM 809 O O . VAL A 1 100 ? -2.017 4.822 -16.448 1.00 92.50 100 VAL A O 1
ATOM 812 N N . GLU A 1 101 ? -1.724 2.864 -17.514 1.00 91.19 101 GLU A N 1
ATOM 813 C CA . GLU A 1 101 ? -1.322 2.113 -16.313 1.00 91.19 101 GLU A CA 1
ATOM 814 C C . GLU A 1 101 ? -0.036 2.696 -15.706 1.00 91.19 101 GLU A C 1
ATOM 816 O O . GLU A 1 101 ? 0.011 2.967 -14.499 1.00 91.19 101 GLU A O 1
ATOM 821 N N . VAL A 1 102 ? 0.963 2.971 -16.551 1.00 94.12 102 VAL A N 1
ATOM 822 C CA . VAL A 1 102 ? 2.243 3.587 -16.163 1.00 94.12 102 VAL A CA 1
ATOM 823 C C . VAL A 1 102 ? 2.021 4.951 -15.504 1.00 94.12 102 VAL A C 1
ATOM 825 O O . VAL A 1 102 ? 2.464 5.175 -14.373 1.00 94.12 102 VAL A O 1
ATOM 828 N N . LEU A 1 103 ? 1.270 5.849 -16.153 1.00 94.94 103 LEU A N 1
ATOM 829 C CA . LEU A 1 103 ? 0.989 7.183 -15.614 1.00 94.94 103 LEU A CA 1
ATOM 830 C C . LEU A 1 103 ? 0.219 7.120 -14.286 1.00 94.94 103 LEU A C 1
ATOM 832 O O . LEU A 1 103 ? 0.548 7.845 -13.344 1.00 94.94 103 LEU A O 1
ATOM 836 N N . ASN A 1 104 ? -0.773 6.235 -14.178 1.00 94.38 104 ASN A N 1
ATOM 837 C CA . ASN A 1 104 ? -1.540 6.054 -12.945 1.00 94.38 104 ASN A CA 1
ATOM 838 C C . ASN A 1 104 ? -0.652 5.579 -11.790 1.00 94.38 104 ASN A C 1
ATOM 840 O O . ASN A 1 104 ? -0.784 6.070 -10.664 1.00 94.38 104 ASN A O 1
ATOM 844 N N . LEU A 1 105 ? 0.270 4.648 -12.048 1.00 95.69 105 LEU A N 1
ATOM 845 C CA . LEU A 1 105 ? 1.204 4.193 -11.024 1.00 95.69 105 LEU A CA 1
ATOM 846 C C . LEU A 1 105 ? 2.222 5.278 -10.651 1.00 95.69 105 LEU A C 1
ATOM 848 O O . LEU A 1 105 ? 2.534 5.416 -9.466 1.00 95.69 105 LEU A O 1
ATOM 852 N N . TYR A 1 106 ? 2.699 6.073 -11.612 1.00 95.88 106 TYR A N 1
ATOM 853 C CA . TYR A 1 106 ? 3.560 7.227 -11.341 1.00 95.88 106 TYR A CA 1
ATOM 854 C C . TYR A 1 106 ? 2.865 8.231 -10.407 1.00 95.88 106 TYR A C 1
ATOM 856 O O . TYR A 1 106 ? 3.420 8.619 -9.374 1.00 95.88 106 TYR A O 1
ATOM 864 N N . MET A 1 107 ? 1.618 8.601 -10.717 1.00 95.94 107 MET A N 1
ATOM 865 C CA . MET A 1 107 ? 0.821 9.517 -9.892 1.00 95.94 107 MET A CA 1
ATOM 866 C C . MET A 1 107 ? 0.586 8.956 -8.486 1.00 95.94 107 MET A C 1
ATOM 868 O O . MET A 1 107 ? 0.818 9.655 -7.499 1.00 95.94 107 MET A O 1
ATOM 872 N N . ALA A 1 108 ? 0.203 7.680 -8.383 1.00 96.81 108 ALA A N 1
ATOM 873 C CA . ALA A 1 108 ? 0.018 7.004 -7.102 1.00 96.81 108 ALA A CA 1
ATOM 874 C C . ALA A 1 108 ? 1.316 6.964 -6.277 1.00 96.81 108 ALA A C 1
ATOM 876 O O . ALA A 1 108 ? 1.296 7.205 -5.071 1.00 96.81 108 ALA A O 1
ATOM 877 N N . SER A 1 109 ? 2.452 6.707 -6.932 1.00 96.94 109 SER A N 1
ATOM 878 C CA . SER A 1 109 ? 3.777 6.692 -6.304 1.00 96.94 109 SER A CA 1
ATOM 879 C C . SER A 1 109 ? 4.165 8.067 -5.775 1.00 96.94 109 SER A C 1
ATOM 881 O O . SER A 1 109 ? 4.730 8.159 -4.688 1.00 96.94 109 SER A O 1
ATOM 883 N N . ASN A 1 110 ? 3.842 9.139 -6.501 1.00 95.62 110 ASN A N 1
ATOM 884 C CA . ASN A 1 110 ? 4.068 10.500 -6.026 1.00 95.62 110 ASN A CA 1
ATOM 885 C C . ASN A 1 110 ? 3.217 10.821 -4.789 1.00 95.62 110 ASN A C 1
ATOM 887 O O . ASN A 1 110 ? 3.751 11.306 -3.797 1.00 95.62 110 ASN A O 1
ATOM 891 N N . GLU A 1 111 ? 1.924 10.499 -4.830 1.00 95.69 111 GLU A N 1
ATOM 892 C CA . GLU A 1 111 ? 0.973 10.796 -3.750 1.00 95.69 111 GLU A CA 1
ATOM 893 C C . GLU A 1 111 ? 1.226 9.972 -2.474 1.00 95.69 111 GLU A C 1
ATOM 895 O O . GLU A 1 111 ? 0.829 10.359 -1.380 1.00 95.69 111 GLU A O 1
ATOM 900 N N . LEU A 1 112 ? 1.881 8.817 -2.599 1.00 96.62 112 LEU A N 1
ATOM 901 C CA . LEU A 1 112 ? 2.270 7.948 -1.481 1.00 96.62 112 LEU A CA 1
ATOM 902 C C . LEU A 1 112 ? 3.735 8.129 -1.049 1.00 96.62 112 LEU A C 1
ATOM 904 O O . LEU A 1 112 ? 4.254 7.313 -0.279 1.00 96.62 112 LEU A O 1
ATOM 908 N N . GLU A 1 113 ? 4.405 9.169 -1.554 1.00 96.31 113 GLU A N 1
ATOM 909 C CA . GLU A 1 113 ? 5.806 9.505 -1.257 1.00 96.31 113 GLU A CA 1
ATOM 910 C C . GLU A 1 113 ? 6.792 8.355 -1.552 1.00 96.31 113 GLU A C 1
ATOM 912 O O . GLU A 1 113 ? 7.778 8.119 -0.849 1.00 96.31 113 GLU A O 1
ATOM 917 N N . LEU A 1 114 ? 6.542 7.606 -2.629 1.00 96.75 114 LEU A N 1
ATOM 918 C CA . LEU A 1 114 ? 7.344 6.458 -3.063 1.00 96.75 114 LEU A CA 1
ATOM 919 C C . LEU A 1 114 ? 8.442 6.887 -4.034 1.00 96.75 114 LEU A C 1
ATOM 921 O O . LEU A 1 114 ? 8.500 6.408 -5.165 1.00 96.75 114 LEU A O 1
ATOM 925 N N . HIS A 1 115 ? 9.330 7.780 -3.592 1.00 93.44 115 HIS A N 1
ATOM 926 C CA . HIS A 1 115 ? 10.337 8.421 -4.451 1.00 93.44 115 HIS A CA 1
ATOM 927 C C . HIS A 1 115 ? 11.123 7.429 -5.314 1.00 93.44 115 HIS A C 1
ATOM 929 O O . HIS A 1 115 ? 11.190 7.590 -6.523 1.00 93.44 115 HIS A O 1
ATOM 935 N N . LYS A 1 116 ? 11.620 6.335 -4.717 1.00 93.94 116 LYS A N 1
ATOM 936 C CA . L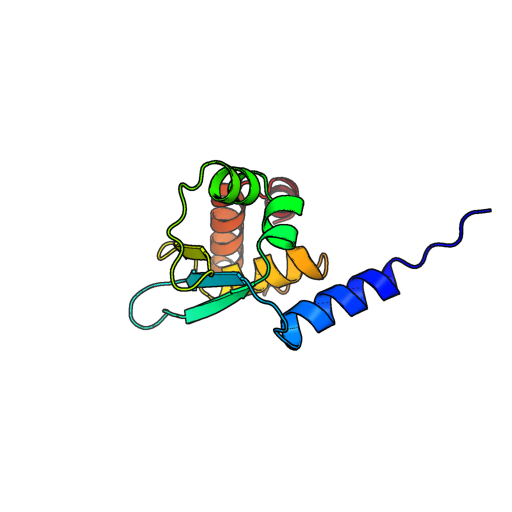YS A 1 116 ? 12.366 5.316 -5.468 1.00 93.94 116 LYS A CA 1
ATOM 937 C C . LYS A 1 116 ? 11.540 4.664 -6.570 1.00 93.94 116 LYS A C 1
ATOM 939 O O . LYS A 1 116 ? 12.092 4.402 -7.624 1.00 93.94 116 LYS A O 1
ATOM 944 N N . LEU A 1 117 ? 10.269 4.355 -6.319 1.00 94.19 117 LEU A N 1
ATOM 945 C CA . LEU A 1 117 ? 9.419 3.752 -7.342 1.00 94.19 117 LEU A CA 1
ATOM 946 C C . LEU A 1 117 ? 9.110 4.773 -8.441 1.00 94.19 117 LEU A C 1
ATOM 948 O O . LEU A 1 117 ? 9.255 4.458 -9.613 1.00 94.19 117 LEU A O 1
ATOM 952 N N . LYS A 1 118 ? 8.780 6.007 -8.049 1.00 93.62 118 LYS A N 1
ATOM 953 C CA . LYS A 1 118 ? 8.521 7.115 -8.970 1.00 93.62 118 LYS A CA 1
ATOM 954 C C . LYS A 1 118 ? 9.697 7.396 -9.909 1.00 93.62 118 LYS A C 1
ATOM 956 O O . LYS A 1 118 ? 9.470 7.651 -11.075 1.00 93.62 118 LYS A O 1
ATOM 961 N N . ASP A 1 119 ? 10.932 7.340 -9.415 1.00 92.69 119 ASP A N 1
ATOM 962 C CA . ASP A 1 119 ? 12.126 7.619 -10.226 1.00 92.69 119 ASP A CA 1
ATOM 963 C C . ASP A 1 119 ? 12.448 6.502 -11.245 1.00 92.69 119 ASP A C 1
ATOM 965 O O . ASP A 1 119 ? 13.294 6.704 -12.113 1.00 92.69 119 ASP A O 1
ATOM 969 N N . HIS A 1 120 ? 11.827 5.320 -11.119 1.00 88.00 120 HIS A N 1
ATOM 970 C CA . HIS A 1 120 ? 12.038 4.170 -12.014 1.00 88.00 120 HIS A CA 1
ATOM 971 C C . HIS A 1 120 ? 10.885 3.932 -13.004 1.00 88.00 120 HIS A C 1
ATOM 973 O O . HIS A 1 120 ? 11.049 3.091 -13.887 1.00 88.00 120 HIS A O 1
ATOM 979 N N . ILE A 1 121 ? 9.743 4.609 -12.835 1.00 88.00 121 ILE A N 1
ATOM 980 C CA . ILE A 1 121 ? 8.583 4.572 -13.744 1.00 88.00 121 ILE A CA 1
ATOM 981 C C . ILE A 1 121 ? 8.658 5.791 -14.658 1.00 88.00 121 ILE A C 1
ATOM 983 O O . ILE A 1 121 ? 8.574 5.605 -15.888 1.00 88.00 121 ILE A O 1
#

Radius of gyration: 14.77 Å; chains: 1; bounding box: 50×27×39 Å

Organism: NCBI:txid588596

Sequence (121 aa):
MEKKFWPDIIYDLKLLLETGGNQDVLIQAGKNSDYKELYAHSLILGCRSQYFRDAFSINSIEKIDGKYIIKRPDISPRSFSNILCYFYGGTVILDEEDGVEVLNLYMASNELELHKLKDHI

Foldseek 3Di:
DDDDDVVVQLVVLVVCLVVVPPFQEWEFEADDPQTDIGTDHLVLLLVQFVLSVCCVVVVVFDGDPRHTYHYHNLAGPLLVVQVSCCSSNVGGDDDPVPVVRVVSNLVVCVVRVVVVVNVVD

InterPro domains:
  IPR000210 BTB/POZ domain [PF00651] (17-120)
  IPR000210 BTB/POZ 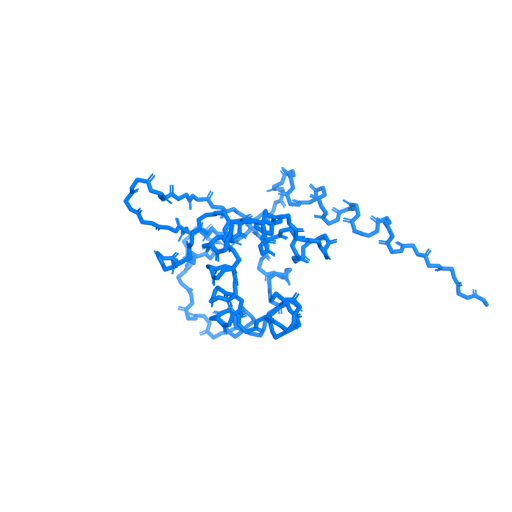domain [PS50097] (23-96)
  IPR000210 BTB/POZ domain [SM00225] (23-121)